Protein AF-A0A938EQW1-F1 (afdb_monomer_lite)

Secondary structure (DSSP, 8-state):
-----------EEEEEEEEEEE--HHHHHHHHHHHHHHHHHHHHHTTEEEEEEEEEEE-TTS-EEEEEEEEEEEE--HHHHHHHHHHHHHHHHHHSPSPEEEEEEEEEEEEE-----PPPPPP-

Foldseek 3Di:
DDDPPPDDFDKQKDKDFDPDFAQDLVVVLVVLLVRLQVSLVVCVVVQKFFFKKKKWFAAPVRDIFMFMDGDPDTDSDSVVSSVRSNVRSVVRCVVPHDRTRMIMMMTGPMDRHPPPPDDPDDDD

Structure (mmCIF, N/CA/C/O backbone):
data_AF-A0A938EQW1-F1
#
_entry.id   AF-A0A938EQW1-F1
#
loop_
_atom_sit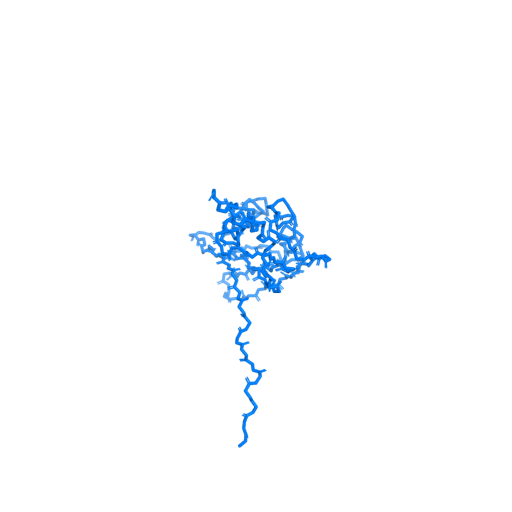e.group_PDB
_atom_site.id
_atom_site.type_symbol
_atom_site.label_atom_id
_atom_site.label_alt_id
_atom_site.label_comp_id
_atom_site.label_asym_id
_atom_site.label_entity_id
_atom_site.label_seq_id
_atom_site.pdbx_PDB_ins_code
_atom_site.Cartn_x
_atom_site.Cartn_y
_atom_site.Cartn_z
_atom_site.occupancy
_atom_site.B_iso_or_equiv
_atom_site.auth_seq_id
_atom_site.auth_comp_id
_atom_site.auth_asym_id
_atom_site.auth_atom_id
_atom_site.pdbx_PDB_model_num
ATOM 1 N N . GLU A 1 1 ? 4.195 -23.570 32.955 1.00 44.78 1 GLU A N 1
ATOM 2 C CA . GLU A 1 1 ? 3.990 -22.113 32.984 1.00 44.78 1 GLU A CA 1
ATOM 3 C C . GLU A 1 1 ? 4.443 -21.571 31.638 1.00 44.78 1 GLU A C 1
ATOM 5 O O . GLU A 1 1 ? 5.610 -21.709 31.304 1.00 44.78 1 GLU A O 1
ATOM 10 N N . VAL A 1 2 ? 3.491 -21.152 30.805 1.00 54.62 2 VAL A N 1
ATOM 11 C CA . VAL A 1 2 ? 3.720 -20.466 29.525 1.00 54.62 2 VAL A CA 1
ATOM 12 C C . VAL A 1 2 ? 2.695 -19.335 29.470 1.00 54.62 2 VAL A C 1
ATOM 14 O O . VAL A 1 2 ? 1.500 -19.580 29.631 1.00 54.62 2 VAL A O 1
ATOM 17 N N . ASP A 1 3 ? 3.167 -18.100 29.350 1.00 42.81 3 ASP A N 1
ATOM 18 C CA . ASP A 1 3 ? 2.356 -16.882 29.357 1.00 42.81 3 ASP A CA 1
ATOM 19 C C . ASP A 1 3 ? 1.332 -16.845 28.200 1.00 42.81 3 ASP A C 1
ATOM 21 O O . ASP A 1 3 ? 1.718 -17.022 27.043 1.00 42.81 3 ASP A O 1
ATOM 25 N N . PRO A 1 4 ? 0.037 -16.552 28.441 1.00 55.62 4 PRO A N 1
ATOM 26 C CA . PRO A 1 4 ? -0.978 -16.513 27.383 1.00 55.62 4 PRO A CA 1
ATOM 27 C C . PRO A 1 4 ? -1.091 -15.164 26.635 1.00 55.62 4 PRO A C 1
ATOM 29 O O . PRO A 1 4 ? -2.091 -14.927 25.961 1.00 55.62 4 PRO A O 1
ATOM 32 N N . SER A 1 5 ? -0.101 -14.267 26.699 1.00 46.25 5 SER A N 1
ATOM 33 C CA . SER A 1 5 ? -0.217 -12.902 26.139 1.00 46.25 5 SER A CA 1
ATOM 34 C C . SER A 1 5 ? 0.477 -12.702 24.788 1.00 46.25 5 SER A C 1
ATOM 36 O O . SER A 1 5 ? 1.255 -11.768 24.605 1.00 46.25 5 SER A O 1
ATOM 38 N N . SER A 1 6 ? 0.165 -13.532 23.795 1.00 44.34 6 SER A N 1
ATOM 39 C CA . SER A 1 6 ? 0.413 -13.153 22.399 1.00 44.34 6 SER A CA 1
ATOM 40 C C . SER A 1 6 ? -0.747 -13.598 21.521 1.00 44.34 6 SER A C 1
ATOM 42 O O . SER A 1 6 ? -0.681 -14.583 20.790 1.00 44.34 6 SER A O 1
ATOM 44 N N . SER A 1 7 ? -1.865 -12.877 21.613 1.00 50.06 7 SER A N 1
ATOM 45 C CA . SER A 1 7 ? -2.858 -12.925 20.543 1.00 50.06 7 SER A CA 1
ATOM 46 C C . SER A 1 7 ? -2.168 -12.465 19.251 1.00 50.06 7 SER A C 1
ATOM 48 O O . SER A 1 7 ? -1.585 -11.374 19.260 1.00 50.06 7 SER A O 1
ATOM 50 N N . PRO A 1 8 ? -2.198 -13.250 18.158 1.00 56.94 8 PRO A N 1
ATOM 51 C CA . PRO A 1 8 ? -1.525 -12.879 16.920 1.00 56.94 8 PRO A CA 1
ATOM 52 C C . PRO A 1 8 ? -2.013 -11.506 16.455 1.00 56.94 8 PRO A C 1
ATOM 54 O O . PRO A 1 8 ? -3.215 -11.225 16.465 1.00 56.94 8 PRO A O 1
ATOM 57 N N . ALA A 1 9 ? -1.076 -10.638 16.070 1.00 70.12 9 ALA A N 1
ATOM 58 C CA . ALA A 1 9 ? -1.397 -9.301 15.592 1.00 70.12 9 ALA A CA 1
ATOM 59 C C . ALA A 1 9 ? -2.316 -9.399 14.364 1.00 70.12 9 ALA A C 1
ATOM 61 O O . ALA A 1 9 ? -1.913 -9.868 13.297 1.00 70.12 9 ALA A O 1
ATOM 62 N N . VAL A 1 10 ? -3.568 -8.966 14.520 1.00 81.88 10 VAL A N 1
ATOM 63 C CA . VAL A 1 10 ? -4.546 -8.994 13.431 1.00 81.88 10 VAL A CA 1
ATOM 64 C C . VAL A 1 10 ? -4.124 -7.976 12.375 1.00 81.88 10 VAL A C 1
ATOM 66 O O . VAL A 1 10 ? -4.004 -6.784 12.658 1.00 81.88 10 VAL A O 1
ATOM 69 N N . THR A 1 11 ? -3.904 -8.465 11.159 1.00 91.56 11 THR A N 1
ATOM 70 C CA . THR A 1 11 ? -3.508 -7.669 9.995 1.00 91.56 11 THR A CA 1
ATOM 71 C C . THR A 1 11 ? -4.569 -7.824 8.914 1.00 91.56 11 THR A C 1
ATOM 73 O O . THR A 1 11 ? -5.024 -8.936 8.652 1.00 91.56 11 THR A O 1
ATOM 76 N N . ILE A 1 12 ? -4.960 -6.721 8.277 1.00 92.88 12 ILE A N 1
ATOM 77 C CA . ILE A 1 12 ? -5.868 -6.724 7.120 1.00 92.88 12 ILE A CA 1
ATOM 78 C C . ILE A 1 12 ? -5.060 -6.251 5.917 1.00 92.88 12 ILE A C 1
ATOM 80 O O . ILE A 1 12 ? -4.373 -5.243 6.007 1.00 92.88 12 ILE A O 1
ATOM 84 N N . GLY A 1 13 ? -5.091 -6.956 4.790 1.00 94.69 13 GLY A N 1
ATOM 85 C CA . GLY A 1 13 ? -4.270 -6.578 3.643 1.00 94.69 13 GLY A CA 1
ATOM 86 C C . GLY A 1 13 ? -4.691 -7.245 2.349 1.00 94.69 13 GLY A C 1
ATOM 87 O O . GLY A 1 13 ? -5.386 -8.258 2.359 1.00 94.69 13 GLY A O 1
ATOM 88 N N . HIS A 1 14 ? -4.243 -6.666 1.241 1.00 96.62 14 HIS A N 1
ATOM 89 C CA . HIS A 1 14 ? -4.359 -7.241 -0.090 1.00 96.62 14 HIS A CA 1
ATOM 90 C C . HIS A 1 14 ? -3.004 -7.190 -0.785 1.00 96.62 14 HIS A C 1
ATOM 92 O O . HIS A 1 14 ? -2.237 -6.242 -0.619 1.00 96.62 14 HIS A O 1
ATOM 98 N N . GLU A 1 15 ? -2.729 -8.191 -1.610 1.00 97.25 15 GLU A N 1
ATOM 99 C CA . GLU A 1 15 ? -1.526 -8.240 -2.428 1.00 97.25 15 GLU A CA 1
ATOM 100 C C . GLU A 1 15 ? -1.832 -8.678 -3.850 1.00 97.25 15 GLU A C 1
ATOM 102 O O . GLU A 1 15 ? -2.840 -9.332 -4.126 1.00 97.25 15 GLU A O 1
ATOM 107 N N . ARG A 1 16 ? -0.954 -8.276 -4.764 1.00 97.19 16 ARG A N 1
ATOM 108 C CA . ARG A 1 16 ? -1.020 -8.638 -6.169 1.00 97.19 16 ARG A CA 1
ATOM 109 C C . ARG A 1 16 ? 0.352 -9.084 -6.639 1.00 97.19 16 ARG A C 1
ATOM 111 O O . ARG A 1 16 ? 1.305 -8.312 -6.597 1.00 97.19 16 ARG A O 1
ATOM 118 N N . THR A 1 17 ? 0.422 -10.321 -7.117 1.00 97.38 17 THR A N 1
ATOM 119 C CA . THR A 1 17 ? 1.525 -10.803 -7.951 1.00 97.38 17 THR A CA 1
ATOM 120 C C . THR A 1 17 ? 1.273 -10.370 -9.391 1.00 97.38 17 THR A C 1
ATOM 122 O O . THR A 1 17 ? 0.148 -10.489 -9.885 1.00 97.38 17 THR A O 1
ATOM 125 N N . PHE A 1 18 ? 2.291 -9.827 -10.045 1.00 96.19 18 PHE A N 1
ATOM 126 C CA . PHE A 1 18 ? 2.217 -9.394 -11.434 1.00 96.19 18 PHE A CA 1
ATOM 127 C C . PHE A 1 18 ? 2.635 -10.529 -12.376 1.00 96.19 18 PHE A C 1
ATOM 129 O O . PHE A 1 18 ? 3.403 -11.413 -11.990 1.00 96.19 18 PHE A O 1
ATOM 136 N N . THR A 1 19 ? 2.082 -10.525 -13.592 1.00 94.25 19 THR A N 1
ATOM 137 C CA . THR A 1 19 ? 2.459 -11.481 -14.646 1.00 94.25 19 THR A CA 1
ATOM 138 C C . THR A 1 19 ? 3.886 -11.212 -15.115 1.00 94.25 19 THR A C 1
ATOM 140 O O . THR A 1 19 ? 4.692 -12.138 -15.169 1.00 94.25 19 THR A O 1
ATOM 143 N N . ASP A 1 20 ? 4.186 -9.936 -15.351 1.00 95.75 20 ASP A N 1
ATOM 144 C CA . ASP A 1 20 ? 5.498 -9.404 -15.702 1.00 95.75 20 ASP A CA 1
ATOM 145 C C . ASP A 1 20 ? 5.983 -8.477 -14.583 1.00 95.75 20 ASP A C 1
ATOM 147 O O . ASP A 1 20 ? 5.172 -7.839 -13.901 1.00 95.75 20 ASP A O 1
ATOM 151 N N . ASP A 1 21 ? 7.297 -8.420 -14.373 1.00 97.62 21 ASP A N 1
ATOM 152 C CA . ASP A 1 21 ? 7.873 -7.546 -13.356 1.00 97.62 21 ASP A CA 1
ATOM 153 C C . ASP A 1 21 ? 7.695 -6.075 -13.774 1.00 97.62 21 ASP A C 1
ATOM 155 O O . ASP A 1 21 ? 7.978 -5.707 -14.911 1.00 97.62 21 ASP A O 1
ATOM 159 N N . ILE A 1 22 ? 7.212 -5.228 -12.861 1.00 98.00 22 ILE A N 1
ATOM 160 C CA . ILE A 1 22 ? 6.897 -3.823 -13.149 1.00 98.00 22 ILE A CA 1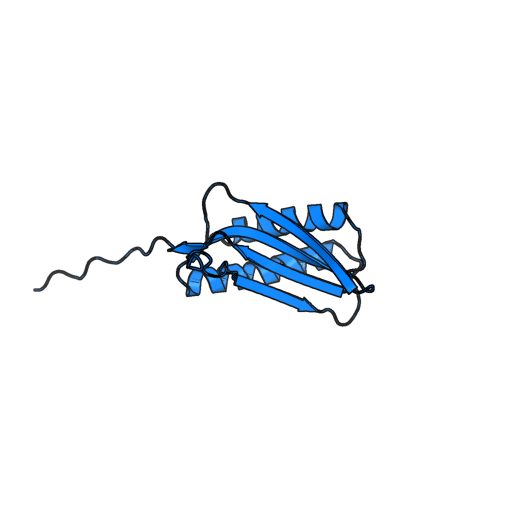
ATOM 161 C C . ILE A 1 22 ? 8.088 -2.948 -12.777 1.00 98.00 22 ILE A C 1
ATOM 163 O O . ILE A 1 22 ? 8.494 -2.927 -11.613 1.00 98.00 22 ILE A O 1
ATOM 167 N N . ASP A 1 23 ? 8.620 -2.209 -13.745 1.00 97.81 23 ASP A N 1
ATOM 168 C CA . ASP A 1 23 ? 9.708 -1.244 -13.568 1.00 97.81 23 ASP A CA 1
ATOM 169 C C . ASP A 1 23 ? 9.231 0.212 -13.410 1.00 97.81 23 ASP A C 1
ATOM 171 O O . ASP A 1 23 ? 9.950 1.020 -12.826 1.00 97.81 23 ASP A O 1
ATOM 175 N N . ASP A 1 24 ? 8.012 0.526 -13.854 1.00 98.00 24 ASP A N 1
ATOM 176 C CA . ASP A 1 24 ? 7.411 1.860 -13.786 1.00 98.00 24 ASP A CA 1
ATOM 177 C C . ASP A 1 24 ? 6.857 2.199 -12.376 1.00 98.00 24 ASP A C 1
ATOM 179 O O . ASP A 1 24 ? 5.875 1.591 -11.916 1.00 98.00 24 ASP A O 1
ATOM 183 N N . PRO A 1 25 ? 7.432 3.200 -11.675 1.00 96.94 25 PRO A N 1
ATOM 184 C CA . PRO A 1 25 ? 6.955 3.643 -10.367 1.00 96.94 25 PRO A CA 1
ATOM 185 C C . PRO A 1 25 ? 5.522 4.193 -10.368 1.00 96.94 25 PRO A C 1
ATOM 187 O O . PRO A 1 25 ? 4.825 4.035 -9.364 1.00 96.94 25 PRO A O 1
ATOM 190 N N . GLU A 1 26 ? 5.058 4.816 -11.454 1.00 97.88 26 GLU A N 1
ATOM 191 C CA . GLU A 1 26 ? 3.698 5.365 -11.548 1.00 97.88 26 GLU A CA 1
ATOM 192 C C . GLU A 1 26 ? 2.663 4.239 -11.625 1.00 97.88 26 GLU A C 1
ATOM 194 O O . GLU A 1 26 ? 1.618 4.274 -10.963 1.00 97.88 26 GLU A O 1
ATOM 199 N N . VAL A 1 27 ? 2.988 3.168 -12.353 1.00 98.06 27 VAL A N 1
ATOM 200 C CA . VAL A 1 27 ? 2.163 1.956 -12.400 1.00 98.06 27 VAL A CA 1
ATOM 201 C C . VAL A 1 27 ? 2.102 1.301 -11.017 1.00 98.06 27 VAL A C 1
ATOM 203 O O . VAL A 1 27 ? 1.013 0.934 -10.554 1.00 98.06 27 VAL A O 1
ATOM 206 N N . LEU A 1 28 ? 3.235 1.202 -10.310 1.00 98.44 28 LEU A N 1
ATOM 207 C CA . LEU A 1 28 ? 3.282 0.697 -8.931 1.00 98.44 28 LEU A CA 1
ATOM 208 C C . LEU A 1 28 ? 2.457 1.564 -7.970 1.00 98.44 28 LEU A C 1
ATOM 210 O O . LEU A 1 28 ? 1.702 1.013 -7.164 1.00 98.44 28 LEU A O 1
ATOM 214 N N . ALA A 1 29 ? 2.531 2.891 -8.089 1.00 98.50 29 ALA A N 1
ATOM 215 C CA . ALA A 1 29 ? 1.733 3.828 -7.299 1.00 98.50 29 ALA A CA 1
ATOM 216 C C . ALA A 1 29 ? 0.230 3.622 -7.528 1.00 98.50 29 ALA A C 1
ATOM 218 O O . ALA A 1 29 ? -0.533 3.500 -6.567 1.00 98.50 29 ALA A O 1
ATOM 219 N N . SER A 1 30 ? -0.190 3.467 -8.785 1.00 98.44 30 SER A N 1
ATOM 220 C CA . SER A 1 30 ? -1.581 3.172 -9.141 1.00 98.44 30 SER A CA 1
ATOM 221 C C . SER A 1 30 ? -2.046 1.809 -8.599 1.00 98.44 30 SER A C 1
ATOM 223 O O . SER A 1 30 ? -3.200 1.630 -8.197 1.00 98.44 30 SER A O 1
ATOM 225 N N . HIS A 1 31 ? -1.160 0.808 -8.544 1.00 98.38 31 HIS A N 1
ATOM 226 C CA . HIS A 1 31 ? -1.470 -0.470 -7.897 1.00 98.38 31 HIS A CA 1
ATOM 227 C C . HIS A 1 31 ? -1.599 -0.346 -6.380 1.00 98.38 31 HIS A C 1
ATOM 229 O O . HIS A 1 31 ? -2.545 -0.912 -5.828 1.00 98.38 31 HIS A O 1
ATOM 235 N N . ALA A 1 32 ? -0.694 0.378 -5.722 1.00 98.44 32 ALA A N 1
ATOM 236 C CA . ALA A 1 32 ? -0.751 0.605 -4.283 1.00 98.44 32 ALA A CA 1
ATOM 237 C C . ALA A 1 32 ? -2.043 1.321 -3.878 1.00 98.44 32 ALA A C 1
ATOM 239 O O . ALA A 1 32 ? -2.703 0.877 -2.943 1.00 98.44 32 ALA A O 1
ATOM 240 N N . GLU A 1 33 ? -2.456 2.343 -4.629 1.00 98.69 33 GLU A N 1
ATOM 241 C CA . GLU A 1 33 ? -3.732 3.037 -4.433 1.00 98.69 33 GLU A CA 1
ATOM 242 C C . GLU A 1 33 ? -4.919 2.069 -4.501 1.00 98.69 33 GLU A C 1
ATOM 244 O O . GLU A 1 33 ? -5.698 1.966 -3.555 1.00 98.69 33 GLU A O 1
ATOM 249 N N . ARG A 1 34 ? -5.018 1.266 -5.569 1.00 98.56 34 ARG A N 1
ATOM 250 C CA . ARG A 1 34 ? -6.102 0.277 -5.712 1.00 98.56 34 ARG A CA 1
ATOM 251 C C . ARG A 1 34 ? -6.141 -0.740 -4.571 1.00 98.56 34 ARG A C 1
ATOM 253 O O . ARG A 1 34 ? -7.221 -1.189 -4.191 1.00 98.56 34 ARG A O 1
ATOM 260 N N . LEU A 1 35 ? -4.986 -1.164 -4.058 1.00 98.50 35 LEU A N 1
ATOM 261 C CA . LEU A 1 35 ? -4.935 -2.080 -2.916 1.00 98.50 35 LEU A CA 1
ATOM 262 C C . LEU A 1 35 ? -5.314 -1.372 -1.612 1.00 98.50 35 LEU A C 1
ATOM 264 O O . LEU A 1 35 ? -6.032 -1.963 -0.809 1.00 98.50 35 LEU A O 1
ATOM 268 N N . ALA A 1 36 ? -4.890 -0.121 -1.426 1.00 98.31 36 ALA A N 1
ATOM 269 C CA . ALA A 1 36 ? -5.266 0.709 -0.288 1.00 98.31 36 ALA A CA 1
ATOM 270 C C . ALA A 1 36 ? -6.788 0.912 -0.222 1.00 98.31 36 ALA A C 1
ATOM 272 O O . ALA A 1 36 ? -7.370 0.651 0.826 1.00 98.31 36 ALA A O 1
ATOM 273 N N . VAL A 1 37 ? -7.446 1.226 -1.345 1.00 98.44 37 VAL A N 1
ATOM 274 C CA . VAL A 1 37 ? -8.919 1.307 -1.444 1.00 98.44 37 VAL A CA 1
ATOM 275 C C . VAL A 1 37 ? -9.578 0.011 -0.960 1.00 98.44 37 VAL A C 1
ATOM 277 O O . VAL A 1 37 ? -10.417 0.030 -0.062 1.00 98.44 37 VAL A O 1
ATOM 280 N N . ARG A 1 38 ? -9.141 -1.154 -1.459 1.00 98.19 38 ARG A N 1
ATOM 281 C CA . ARG A 1 38 ? -9.699 -2.458 -1.036 1.00 98.19 38 ARG A CA 1
ATOM 282 C C . ARG A 1 38 ? -9.479 -2.751 0.446 1.00 98.19 38 ARG A C 1
ATOM 284 O O . ARG A 1 38 ? -10.314 -3.392 1.086 1.00 98.19 38 ARG A O 1
ATOM 291 N N . VAL A 1 39 ? -8.338 -2.336 0.992 1.00 97.06 39 VAL A N 1
ATOM 292 C CA . VAL A 1 39 ? -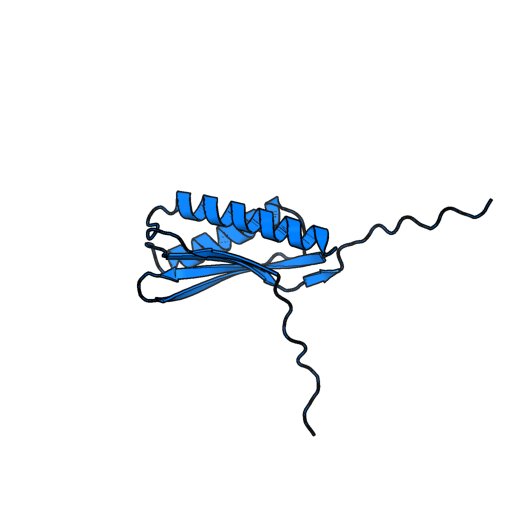8.052 -2.458 2.425 1.00 97.06 39 VAL A CA 1
ATOM 293 C C . VAL A 1 39 ? -8.984 -1.560 3.235 1.00 97.06 39 VAL A C 1
ATOM 295 O O . VAL A 1 39 ? -9.555 -2.037 4.214 1.00 97.06 39 VAL A O 1
ATOM 298 N N . THR A 1 40 ? -9.210 -0.319 2.806 1.00 96.50 40 THR A N 1
ATOM 299 C CA . THR A 1 40 ? -10.150 0.606 3.451 1.00 96.50 40 THR A CA 1
ATOM 300 C C . THR A 1 40 ? -11.586 0.093 3.397 1.00 96.50 40 THR A C 1
ATOM 302 O O . THR A 1 40 ? -12.273 0.082 4.416 1.00 96.50 40 THR A O 1
ATOM 305 N N . GLU A 1 41 ? -12.043 -0.423 2.254 1.00 96.19 41 GLU A N 1
ATOM 306 C CA . GLU A 1 41 ? -13.356 -1.068 2.158 1.00 96.19 41 GLU A CA 1
ATOM 307 C C . GLU A 1 41 ? -13.497 -2.216 3.164 1.00 96.19 41 GLU A C 1
ATOM 309 O O . GLU A 1 41 ? -14.538 -2.372 3.805 1.00 96.19 41 GLU A O 1
ATOM 314 N N . ARG A 1 42 ? -12.449 -3.036 3.315 1.00 94.75 42 ARG A N 1
ATOM 315 C CA . ARG A 1 42 ? -12.445 -4.152 4.263 1.00 94.75 42 ARG A CA 1
ATOM 316 C C . ARG A 1 42 ? -12.463 -3.664 5.712 1.00 94.75 42 ARG A C 1
ATOM 318 O O . ARG A 1 42 ? -13.230 -4.213 6.497 1.00 94.75 42 ARG A O 1
ATOM 325 N N . LEU A 1 43 ? -11.680 -2.634 6.040 1.00 93.06 43 LEU A N 1
ATOM 326 C CA . LEU A 1 43 ? -11.680 -1.974 7.349 1.00 93.06 43 LEU A CA 1
ATOM 327 C C . LEU A 1 43 ? -13.077 -1.469 7.724 1.00 93.06 43 LEU A C 1
ATOM 329 O O . LEU A 1 43 ? -13.580 -1.801 8.796 1.00 93.06 43 LEU A O 1
ATOM 333 N N . ARG A 1 44 ? -13.736 -0.751 6.807 1.00 93.81 44 ARG A N 1
ATOM 334 C CA . ARG A 1 44 ? -15.092 -0.221 7.008 1.00 93.81 44 ARG A CA 1
ATOM 335 C C . ARG A 1 44 ? -16.129 -1.327 7.173 1.00 93.81 44 ARG A C 1
ATOM 337 O O . ARG A 1 44 ? -16.957 -1.247 8.074 1.00 93.81 44 ARG A O 1
ATOM 344 N N . ARG A 1 45 ? -16.064 -2.390 6.359 1.00 92.44 45 ARG A N 1
ATOM 345 C CA . ARG A 1 45 ? -16.947 -3.567 6.509 1.00 92.44 45 ARG A CA 1
ATOM 346 C C . ARG A 1 45 ? -16.773 -4.259 7.862 1.00 92.44 45 ARG A C 1
ATOM 348 O O . ARG A 1 45 ? -17.747 -4.775 8.395 1.00 92.44 45 ARG A O 1
ATOM 355 N N . ASP A 1 46 ? -15.558 -4.261 8.404 1.00 91.06 46 ASP A N 1
ATOM 356 C CA . ASP A 1 46 ? -15.261 -4.825 9.723 1.00 91.06 46 ASP A CA 1
ATOM 357 C C . ASP A 1 46 ? -15.539 -3.848 10.878 1.00 91.06 46 ASP A C 1
ATOM 359 O O . ASP A 1 46 ? -15.339 -4.218 12.036 1.00 91.06 46 ASP A O 1
ATOM 363 N N . GLY A 1 47 ? -15.981 -2.618 10.585 1.00 90.69 47 GLY A N 1
ATOM 364 C CA . GLY A 1 47 ? -16.194 -1.569 11.579 1.00 90.69 47 GLY A CA 1
ATOM 365 C C . GLY A 1 47 ? -14.912 -1.242 12.340 1.00 90.69 47 GLY A C 1
ATOM 366 O O . GLY A 1 47 ? -14.926 -1.201 13.569 1.00 90.69 47 GLY A O 1
ATOM 367 N N . ARG A 1 48 ? -13.780 -1.093 11.638 1.00 93.69 48 ARG A N 1
ATOM 368 C CA . ARG A 1 48 ? -12.449 -0.869 12.227 1.00 93.69 48 ARG A CA 1
ATOM 369 C C . ARG A 1 48 ? -11.721 0.306 11.587 1.00 93.69 48 ARG A C 1
ATOM 371 O O . ARG A 1 48 ? -11.787 0.487 10.379 1.00 93.69 48 ARG A O 1
ATOM 378 N N . GLY A 1 49 ? -10.940 1.019 12.394 1.00 94.00 49 GLY A N 1
ATOM 379 C CA . GLY A 1 49 ? -9.892 1.932 11.929 1.00 94.00 49 GLY A CA 1
ATOM 380 C C . GLY A 1 49 ? -8.506 1.288 12.020 1.00 94.00 49 GLY A C 1
ATOM 381 O O . GLY A 1 49 ? -8.311 0.328 12.769 1.00 94.00 49 GLY A O 1
ATOM 382 N N . ALA A 1 50 ? -7.531 1.827 11.288 1.00 95.50 50 ALA A N 1
ATOM 383 C CA . ALA A 1 50 ? -6.139 1.382 11.313 1.00 95.50 50 ALA A CA 1
ATOM 384 C C . ALA A 1 50 ? -5.161 2.532 11.562 1.00 95.50 50 ALA A C 1
ATOM 386 O O . ALA A 1 50 ? -5.328 3.631 11.042 1.00 95.50 50 ALA A O 1
ATOM 387 N N . GLY A 1 51 ? -4.110 2.271 12.340 1.00 95.38 51 GLY A N 1
ATOM 388 C CA . GLY A 1 51 ? -3.092 3.276 12.659 1.00 95.38 51 GLY A CA 1
ATOM 389 C C . GLY A 1 51 ? -1.820 3.205 11.813 1.00 95.38 51 GLY A C 1
ATOM 390 O O . GLY A 1 51 ? -1.048 4.166 11.792 1.00 95.38 51 GLY A O 1
ATOM 391 N N . THR A 1 52 ? -1.561 2.079 11.149 1.00 97.56 52 THR A N 1
ATOM 392 C CA . THR A 1 52 ? -0.328 1.863 10.382 1.00 97.56 52 THR A CA 1
ATOM 393 C C . THR A 1 52 ? -0.637 1.177 9.064 1.00 97.56 52 THR A C 1
ATOM 395 O O . THR A 1 52 ? -1.288 0.137 9.057 1.00 97.56 52 THR A O 1
ATOM 398 N N . VAL A 1 53 ? -0.116 1.728 7.968 1.00 98.44 53 VAL A N 1
ATOM 399 C CA . VAL A 1 53 ? -0.127 1.143 6.624 1.00 98.44 53 VAL A CA 1
ATOM 400 C C . VAL A 1 53 ? 1.276 0.635 6.307 1.00 98.44 53 VAL A C 1
ATOM 402 O O . VAL A 1 53 ? 2.264 1.328 6.534 1.00 98.44 53 VAL A O 1
ATOM 405 N N . THR A 1 54 ? 1.378 -0.580 5.783 1.00 98.62 54 THR A N 1
ATOM 406 C CA . THR A 1 54 ? 2.627 -1.223 5.368 1.00 98.62 54 THR A CA 1
ATOM 407 C C . THR A 1 54 ? 2.537 -1.598 3.898 1.00 98.62 54 THR A C 1
ATOM 409 O O . THR A 1 54 ? 1.574 -2.237 3.480 1.00 98.62 54 THR A O 1
ATOM 412 N N . VAL A 1 55 ? 3.559 -1.229 3.129 1.00 98.69 55 VAL A N 1
ATOM 413 C CA . VAL A 1 55 ? 3.764 -1.685 1.755 1.00 98.69 55 VAL A CA 1
ATOM 414 C C . VAL A 1 55 ? 4.815 -2.783 1.758 1.00 98.69 55 VAL A C 1
ATOM 416 O O . VAL A 1 55 ? 5.887 -2.622 2.344 1.00 98.69 55 VAL A O 1
ATOM 419 N N . LYS A 1 56 ? 4.501 -3.894 1.094 1.00 98.50 56 LYS A N 1
ATOM 420 C CA . LYS A 1 56 ? 5.389 -5.034 0.865 1.00 98.50 56 LYS A CA 1
ATOM 421 C C . LYS A 1 56 ? 5.688 -5.137 -0.624 1.00 98.50 56 LYS A C 1
ATOM 423 O O . LYS A 1 56 ? 4.765 -5.269 -1.421 1.00 98.50 56 LYS A O 1
ATOM 428 N N . LEU A 1 57 ? 6.963 -5.140 -0.981 1.00 98.62 57 LEU A N 1
ATOM 429 C CA . LEU A 1 57 ? 7.450 -5.384 -2.332 1.00 98.62 57 LEU A CA 1
ATOM 430 C C . LEU A 1 57 ? 8.202 -6.711 -2.350 1.00 98.62 57 LEU A C 1
ATOM 432 O O . LEU A 1 57 ? 9.025 -6.961 -1.470 1.00 98.62 57 LEU A O 1
ATOM 436 N N . ARG A 1 58 ? 7.939 -7.553 -3.348 1.00 98.44 58 ARG A N 1
ATOM 437 C CA . ARG A 1 58 ? 8.794 -8.702 -3.665 1.00 98.44 58 ARG A CA 1
ATOM 438 C C . ARG A 1 58 ? 9.405 -8.513 -5.038 1.00 98.44 58 ARG A C 1
ATOM 440 O O . ARG A 1 58 ? 8.708 -8.140 -5.979 1.00 98.44 58 ARG A O 1
ATOM 447 N N . TYR A 1 59 ? 10.682 -8.828 -5.134 1.00 98.31 59 TYR A N 1
ATOM 448 C CA . TYR A 1 59 ? 11.487 -8.662 -6.334 1.00 98.31 59 TYR A CA 1
ATOM 449 C C . TYR A 1 59 ? 11.612 -9.986 -7.113 1.00 98.31 59 TYR A C 1
ATOM 451 O O . TYR A 1 59 ? 11.227 -11.045 -6.595 1.00 98.31 59 TYR A O 1
ATOM 459 N N . PRO A 1 60 ? 12.127 -9.960 -8.357 1.00 97.31 60 PRO A N 1
ATOM 460 C CA . PRO A 1 60 ? 12.272 -11.159 -9.190 1.00 97.31 60 PRO A CA 1
ATOM 461 C C . PRO A 1 60 ? 13.184 -12.225 -8.568 1.00 97.31 60 PRO A C 1
ATOM 463 O O . PRO A 1 60 ? 12.971 -13.419 -8.765 1.00 97.31 60 PRO A O 1
ATOM 466 N N . ASP A 1 61 ? 14.142 -11.792 -7.745 1.00 97.06 61 ASP A N 1
ATOM 467 C CA . ASP A 1 61 ? 15.048 -12.619 -6.936 1.00 97.06 61 ASP A CA 1
ATOM 468 C C . ASP A 1 61 ? 14.405 -13.162 -5.641 1.00 97.06 61 ASP A C 1
ATOM 470 O O . ASP A 1 61 ? 15.098 -13.688 -4.770 1.00 97.06 61 ASP A O 1
ATOM 474 N N . PHE A 1 62 ? 13.079 -13.040 -5.503 1.00 95.94 62 PHE A N 1
ATOM 475 C CA . PHE A 1 62 ? 12.281 -13.492 -4.360 1.00 95.94 62 PHE A CA 1
ATOM 476 C C . PHE A 1 62 ? 12.555 -12.755 -3.041 1.00 95.94 62 PHE A C 1
ATOM 478 O O . PHE A 1 62 ? 11.904 -13.062 -2.038 1.00 95.94 62 PHE A O 1
ATOM 485 N N . GLN A 1 63 ? 13.439 -11.755 -3.030 1.00 97.69 63 GLN A N 1
ATOM 486 C CA . GLN A 1 63 ? 13.679 -10.930 -1.852 1.00 97.69 63 GLN A CA 1
ATOM 487 C C . GLN A 1 63 ? 12.473 -10.033 -1.573 1.00 97.69 63 GLN A C 1
ATOM 489 O O . GLN A 1 63 ? 11.780 -9.587 -2.492 1.00 97.69 63 GLN A O 1
ATOM 494 N N . ILE A 1 64 ? 12.224 -9.766 -0.291 1.00 97.69 64 ILE A N 1
ATOM 495 C CA . ILE A 1 64 ? 11.105 -8.945 0.172 1.00 97.69 64 ILE A CA 1
ATOM 496 C C . ILE A 1 64 ? 11.651 -7.686 0.840 1.00 97.69 64 ILE A C 1
ATOM 498 O O . ILE A 1 64 ? 12.524 -7.766 1.698 1.00 97.69 64 ILE A O 1
ATOM 502 N N . GLN A 1 65 ? 11.081 -6.539 0.483 1.00 96.75 65 GLN A N 1
ATOM 503 C CA . GLN A 1 65 ? 11.286 -5.261 1.154 1.00 96.75 65 GLN A CA 1
ATOM 504 C C . GLN A 1 65 ? 9.942 -4.763 1.673 1.00 96.75 65 GLN A C 1
ATOM 506 O O . GLN A 1 65 ? 8.938 -4.821 0.963 1.00 96.75 65 GLN A O 1
ATOM 511 N N . SER A 1 66 ? 9.910 -4.229 2.890 1.00 97.31 66 SER A N 1
ATOM 512 C CA . SER A 1 66 ? 8.706 -3.588 3.415 1.00 97.31 66 SER A CA 1
ATOM 513 C C . SER A 1 66 ? 9.004 -2.279 4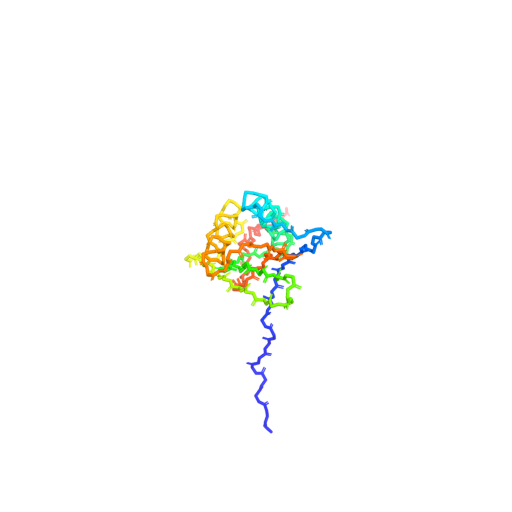.121 1.00 97.31 66 SER A C 1
ATOM 515 O O . SER A 1 66 ? 10.011 -2.140 4.825 1.00 97.31 66 SER A O 1
ATOM 517 N N . ARG A 1 67 ? 8.083 -1.330 3.975 1.00 98.56 67 ARG A N 1
ATOM 518 C CA . ARG A 1 67 ? 8.091 -0.060 4.699 1.00 98.56 67 ARG A CA 1
ATOM 519 C C . ARG A 1 67 ? 6.706 0.259 5.215 1.00 98.56 67 ARG A C 1
ATOM 521 O O . ARG A 1 67 ? 5.707 -0.099 4.600 1.00 98.56 67 ARG A O 1
ATOM 528 N N . ALA A 1 68 ? 6.676 0.937 6.354 1.00 98.06 68 ALA A N 1
ATOM 529 C CA . ALA A 1 68 ? 5.453 1.351 7.010 1.00 98.06 68 ALA A CA 1
ATOM 530 C C . ALA A 1 68 ? 5.377 2.875 7.134 1.00 98.06 68 ALA A C 1
ATOM 532 O O . ALA A 1 68 ? 6.393 3.573 7.247 1.00 98.06 68 ALA A O 1
ATOM 533 N N . ALA A 1 69 ? 4.150 3.374 7.135 1.00 98.19 69 ALA A N 1
ATOM 534 C CA . ALA A 1 69 ? 3.787 4.738 7.469 1.00 98.19 69 ALA A CA 1
ATOM 535 C C . ALA A 1 69 ? 2.619 4.692 8.462 1.00 98.19 69 ALA A C 1
ATOM 537 O O . ALA A 1 69 ? 1.715 3.865 8.335 1.00 98.19 69 ALA A O 1
ATOM 538 N N . SER A 1 70 ? 2.653 5.558 9.470 1.00 97.00 70 SER A N 1
ATOM 539 C CA . SER A 1 70 ? 1.672 5.568 10.554 1.00 97.00 70 SER A CA 1
ATOM 540 C C . SER A 1 70 ? 0.950 6.904 10.602 1.00 97.00 70 SER A C 1
ATOM 542 O O . SER A 1 70 ? 1.591 7.945 10.467 1.00 97.00 70 SER A O 1
ATOM 544 N N . ALA A 1 71 ? -0.357 6.855 10.844 1.00 93.81 71 ALA A N 1
ATOM 545 C CA . ALA A 1 71 ? -1.141 8.010 11.260 1.00 93.81 71 ALA A CA 1
ATOM 546 C C . ALA A 1 71 ? -0.972 8.254 12.766 1.00 93.81 71 ALA A C 1
ATOM 548 O O . ALA A 1 71 ? -0.656 7.324 13.523 1.00 93.81 71 ALA A O 1
ATOM 549 N N . GLU A 1 72 ? -1.229 9.487 13.202 1.00 92.19 72 GLU A N 1
ATOM 550 C CA . GLU A 1 72 ? -1.275 9.854 14.624 1.00 92.19 72 GLU A CA 1
ATOM 551 C C . GLU A 1 72 ? -2.435 9.142 15.333 1.00 92.19 72 GLU A C 1
ATOM 553 O O . GLU A 1 72 ? -2.244 8.502 16.367 1.00 92.19 72 GLU A O 1
ATOM 558 N N . MET A 1 73 ? -3.619 9.157 14.717 1.00 90.75 73 MET A N 1
ATOM 559 C CA . MET A 1 73 ? -4.808 8.436 15.173 1.00 90.75 73 MET A CA 1
ATOM 560 C C . MET A 1 73 ? -5.206 7.364 14.160 1.00 90.75 73 MET A C 1
ATOM 562 O O . MET A 1 73 ? -4.987 7.520 12.961 1.00 90.75 73 MET A O 1
ATOM 566 N N . ALA A 1 74 ? -5.780 6.260 14.641 1.00 93.81 74 ALA A N 1
ATOM 567 C CA . ALA A 1 74 ? -6.295 5.233 13.746 1.00 93.81 74 ALA A CA 1
ATOM 568 C C . ALA A 1 74 ? -7.464 5.780 12.916 1.00 93.81 74 ALA A C 1
ATOM 570 O O . ALA A 1 74 ? -8.326 6.478 13.445 1.00 93.81 74 ALA A O 1
ATOM 571 N N . THR A 1 75 ? -7.479 5.452 11.628 1.00 94.56 75 THR A N 1
ATOM 572 C CA . THR A 1 75 ? -8.407 6.015 10.646 1.00 94.56 75 THR A CA 1
ATOM 573 C C . THR A 1 75 ? -8.940 4.934 9.708 1.00 94.56 75 THR A C 1
ATOM 575 O O . THR A 1 75 ? -8.273 3.929 9.453 1.00 94.56 75 THR A O 1
ATOM 578 N N . ASP A 1 76 ? -10.156 5.131 9.217 1.00 94.31 76 ASP A N 1
ATOM 579 C CA . ASP A 1 76 ? -10.764 4.421 8.090 1.00 94.31 76 ASP A CA 1
ATOM 580 C C . ASP A 1 76 ? -11.043 5.379 6.911 1.00 94.31 76 ASP A C 1
ATOM 582 O O . ASP A 1 76 ? -11.800 5.055 5.986 1.00 94.31 76 ASP A O 1
ATOM 586 N N . ASP A 1 77 ? -10.434 6.570 6.940 1.00 96.06 77 ASP A N 1
ATOM 587 C CA . ASP A 1 77 ? -10.455 7.519 5.838 1.00 96.06 77 ASP A CA 1
ATOM 588 C C . ASP A 1 77 ? -9.617 6.996 4.669 1.00 96.06 77 ASP A C 1
ATOM 590 O O . ASP A 1 77 ? -8.434 6.680 4.799 1.00 96.06 77 ASP A O 1
ATOM 594 N N . GLU A 1 78 ? -10.252 6.891 3.506 1.00 97.50 78 GLU A N 1
ATOM 595 C CA . GLU A 1 78 ? -9.635 6.293 2.328 1.00 97.50 78 GLU A CA 1
ATOM 596 C C . GLU A 1 78 ? -8.467 7.126 1.808 1.00 97.50 78 GLU A C 1
ATOM 598 O O . GLU A 1 78 ? -7.415 6.565 1.495 1.00 97.50 78 GLU A O 1
ATOM 603 N N . ALA A 1 79 ? -8.625 8.451 1.765 1.00 97.88 79 ALA A N 1
ATOM 604 C CA . ALA A 1 79 ? -7.599 9.351 1.259 1.00 97.88 79 ALA A CA 1
ATOM 605 C C . ALA A 1 79 ? -6.343 9.303 2.139 1.00 97.88 79 ALA A C 1
ATOM 607 O O . ALA A 1 79 ? -5.227 9.236 1.619 1.00 97.88 79 ALA A O 1
ATOM 608 N N . GLU A 1 80 ? -6.508 9.253 3.461 1.00 97.75 80 GLU A N 1
ATOM 609 C CA . GLU A 1 80 ? -5.392 9.125 4.394 1.00 97.75 80 GLU A CA 1
ATOM 610 C C . GLU A 1 80 ? -4.691 7.762 4.283 1.00 97.75 80 GLU A C 1
ATOM 612 O O . GLU A 1 80 ? -3.459 7.701 4.244 1.00 97.75 80 GLU A O 1
ATOM 617 N N . ILE A 1 81 ? -5.440 6.661 4.153 1.00 97.94 81 ILE A N 1
ATOM 618 C CA . ILE A 1 81 ? -4.848 5.326 3.961 1.00 97.94 81 ILE A CA 1
ATOM 619 C C . ILE A 1 81 ? -4.088 5.242 2.627 1.00 97.94 81 ILE A C 1
ATOM 621 O O . ILE A 1 81 ? -2.976 4.705 2.595 1.00 97.94 81 ILE A O 1
ATOM 625 N N . ILE A 1 82 ? -4.627 5.816 1.544 1.00 98.56 82 ILE A N 1
ATOM 626 C CA . ILE A 1 82 ? -3.930 5.930 0.253 1.00 98.56 82 ILE A CA 1
ATOM 627 C C . ILE A 1 82 ? -2.652 6.754 0.418 1.00 98.56 82 ILE A C 1
ATOM 629 O O . ILE A 1 82 ? -1.582 6.303 0.007 1.00 98.56 82 ILE A O 1
ATOM 633 N N . ARG A 1 83 ? -2.722 7.928 1.055 1.00 98.56 83 ARG A N 1
ATOM 634 C CA . ARG A 1 83 ? -1.558 8.798 1.277 1.00 98.56 83 ARG A CA 1
ATOM 635 C C . ARG A 1 83 ? -0.444 8.059 2.017 1.00 98.56 83 ARG A C 1
ATOM 637 O O . ARG A 1 83 ? 0.713 8.100 1.595 1.00 98.56 83 ARG A O 1
ATOM 644 N N . LEU A 1 84 ? -0.779 7.347 3.092 1.00 98.62 84 LEU A N 1
ATOM 645 C CA . LEU A 1 84 ? 0.183 6.554 3.858 1.00 98.62 84 LEU A CA 1
ATOM 646 C C . LEU A 1 84 ? 0.761 5.393 3.036 1.00 98.62 84 LEU A C 1
ATOM 648 O O . LEU A 1 84 ? 1.963 5.134 3.127 1.00 98.62 84 LEU A O 1
ATOM 652 N N . ALA A 1 85 ? -0.048 4.732 2.201 1.00 98.62 85 ALA A N 1
ATOM 653 C CA . ALA A 1 85 ? 0.434 3.708 1.275 1.00 98.62 85 ALA A CA 1
ATOM 654 C C . ALA A 1 85 ? 1.439 4.288 0.266 1.00 98.62 85 ALA A C 1
ATOM 656 O O . ALA A 1 85 ? 2.493 3.691 0.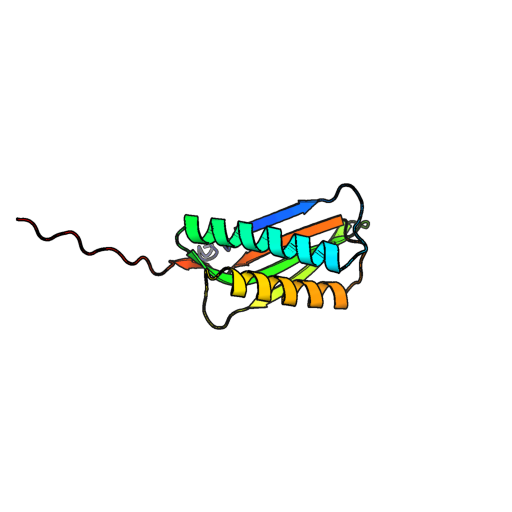063 1.00 98.62 85 ALA A O 1
ATOM 657 N N . GLN A 1 86 ? 1.173 5.469 -0.302 1.00 98.69 86 GLN A N 1
ATOM 658 C CA . GLN A 1 86 ? 2.096 6.133 -1.231 1.00 98.69 86 GLN A CA 1
ATOM 659 C C . GLN A 1 86 ? 3.409 6.540 -0.550 1.00 98.69 86 GLN A C 1
ATOM 661 O O . GLN A 1 86 ? 4.488 6.317 -1.097 1.00 98.69 86 GLN A O 1
ATOM 666 N N . VAL A 1 87 ? 3.351 7.061 0.681 1.00 98.69 87 VAL A N 1
ATOM 667 C CA . VAL A 1 87 ? 4.556 7.374 1.473 1.00 98.69 87 VAL A CA 1
ATOM 668 C C . VAL A 1 87 ? 5.379 6.113 1.745 1.00 98.69 87 VAL A C 1
ATOM 670 O O . VAL A 1 87 ? 6.602 6.119 1.593 1.00 98.69 87 VAL A O 1
ATOM 673 N N . ALA A 1 88 ? 4.726 5.022 2.149 1.00 98.69 88 ALA A N 1
ATOM 674 C CA . ALA A 1 88 ? 5.389 3.749 2.400 1.00 98.69 88 ALA A CA 1
ATOM 675 C C . ALA A 1 88 ? 5.997 3.153 1.118 1.00 98.69 88 ALA A C 1
ATOM 677 O O . ALA A 1 88 ? 7.135 2.682 1.156 1.00 98.69 88 ALA A O 1
ATOM 678 N N . LEU A 1 89 ? 5.288 3.228 -0.014 1.00 98.69 89 LEU A N 1
ATOM 679 C CA . LEU A 1 89 ? 5.787 2.801 -1.320 1.00 98.69 89 LEU A CA 1
ATOM 680 C C . LEU A 1 89 ? 7.017 3.612 -1.734 1.00 98.69 89 LEU A C 1
ATOM 682 O O . LEU A 1 89 ? 8.045 3.019 -2.045 1.00 98.69 89 LEU A O 1
ATOM 686 N N . GLY A 1 90 ? 6.945 4.945 -1.681 1.00 98.44 90 GLY A N 1
ATOM 687 C CA . GLY A 1 90 ? 8.063 5.816 -2.048 1.00 98.44 90 GLY A CA 1
ATOM 688 C C . GLY A 1 90 ? 9.321 5.526 -1.228 1.00 98.44 90 GLY A C 1
ATOM 689 O O . GLY A 1 90 ? 10.413 5.438 -1.781 1.00 98.44 90 GLY A O 1
ATOM 690 N N . ARG A 1 91 ? 9.171 5.273 0.081 1.00 98.56 91 ARG A N 1
ATOM 691 C CA . ARG A 1 91 ? 10.285 4.833 0.940 1.00 98.56 91 ARG A CA 1
ATOM 692 C C . ARG A 1 91 ? 10.844 3.478 0.506 1.00 98.56 91 ARG A C 1
ATOM 694 O O . ARG A 1 91 ? 12.056 3.338 0.417 1.00 98.56 91 ARG A O 1
ATOM 701 N N . ALA A 1 92 ? 9.980 2.502 0.219 1.00 98.25 92 ALA A N 1
ATOM 702 C CA . ALA A 1 92 ? 10.414 1.169 -0.194 1.00 98.25 92 ALA A CA 1
ATOM 703 C C . ALA A 1 92 ? 11.162 1.190 -1.538 1.00 98.25 92 ALA A C 1
ATOM 705 O O . ALA A 1 92 ? 12.159 0.485 -1.679 1.00 98.25 92 ALA A O 1
ATOM 706 N N . LEU A 1 93 ? 10.713 2.021 -2.486 1.00 97.69 93 LEU A N 1
ATOM 707 C CA . LEU A 1 93 ? 11.362 2.213 -3.787 1.00 97.69 93 LEU A CA 1
ATOM 708 C C . LEU A 1 93 ? 12.673 3.004 -3.688 1.00 97.69 93 LEU A C 1
ATOM 710 O O . LEU A 1 93 ? 13.585 2.775 -4.477 1.00 97.69 93 LEU A O 1
ATOM 714 N N . ALA A 1 94 ? 12.790 3.904 -2.708 1.00 97.88 94 ALA A N 1
ATOM 715 C CA . ALA A 1 94 ? 14.046 4.588 -2.414 1.00 97.88 94 ALA A CA 1
ATOM 716 C C . ALA A 1 94 ? 15.099 3.640 -1.812 1.00 97.88 94 ALA A C 1
ATOM 718 O O . ALA A 1 94 ? 16.281 3.784 -2.110 1.00 97.88 94 ALA A O 1
ATOM 719 N N . ASP A 1 95 ? 14.689 2.664 -0.989 1.00 97.38 95 ASP A N 1
ATOM 720 C CA . ASP A 1 95 ? 15.615 1.645 -0.471 1.00 97.38 95 ASP A CA 1
ATOM 721 C C . ASP A 1 95 ? 16.088 0.689 -1.568 1.00 97.38 95 ASP A C 1
ATOM 723 O O . ASP A 1 95 ? 17.241 0.255 -1.572 1.00 97.38 95 ASP A O 1
ATOM 727 N N . ARG A 1 96 ? 15.174 0.302 -2.463 1.00 97.56 96 ARG A N 1
ATOM 728 C CA . ARG A 1 96 ? 15.463 -0.598 -3.572 1.00 97.56 96 ARG A CA 1
ATOM 729 C C . ARG A 1 96 ? 14.575 -0.241 -4.769 1.00 97.56 96 ARG A C 1
ATOM 731 O O . ARG A 1 96 ? 13.356 -0.363 -4.662 1.00 97.56 96 ARG A O 1
ATOM 738 N N . PRO A 1 97 ? 15.163 0.168 -5.904 1.00 96.88 97 PRO A N 1
ATOM 739 C CA . PRO A 1 97 ? 14.388 0.519 -7.081 1.00 96.88 97 PRO A CA 1
ATOM 740 C C . PRO A 1 97 ? 13.756 -0.727 -7.732 1.00 96.88 97 PRO A C 1
ATOM 742 O O . PRO A 1 97 ? 14.177 -1.856 -7.449 1.00 96.88 97 PRO A O 1
ATOM 745 N N . PRO A 1 98 ? 12.765 -0.534 -8.620 1.00 95.56 98 PRO A N 1
ATOM 746 C CA . PRO A 1 98 ? 12.191 -1.594 -9.453 1.00 95.56 98 PRO A CA 1
ATOM 747 C C . PRO A 1 98 ? 13.249 -2.361 -10.285 1.00 95.56 98 PRO A C 1
ATOM 749 O O . PRO A 1 98 ? 14.384 -1.893 -10.411 1.00 95.56 98 PRO A O 1
ATOM 752 N N . PRO A 1 99 ? 12.921 -3.530 -10.874 1.00 97.69 99 PRO A N 1
ATOM 753 C CA . PRO A 1 99 ? 11.576 -4.060 -11.123 1.00 97.69 99 PRO A CA 1
ATOM 754 C C . PRO A 1 99 ? 10.964 -4.836 -9.944 1.00 97.69 99 PRO A C 1
ATOM 756 O O . PRO A 1 99 ? 11.666 -5.506 -9.189 1.00 97.69 99 PRO A O 1
ATOM 759 N N . VAL A 1 100 ? 9.637 -4.774 -9.793 1.00 97.88 100 VAL A N 1
ATOM 760 C CA . VAL A 1 100 ? 8.868 -5.408 -8.706 1.00 97.88 100 VAL A CA 1
ATOM 761 C C . VAL A 1 100 ? 7.931 -6.487 -9.254 1.00 97.88 100 VAL A C 1
ATOM 763 O O . VAL A 1 100 ? 7.154 -6.242 -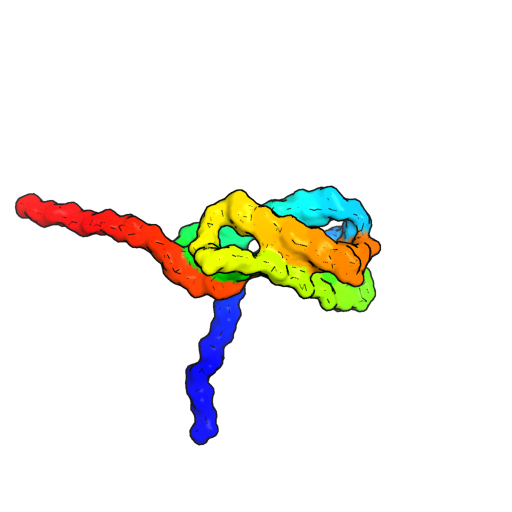10.172 1.00 97.88 100 VAL A O 1
ATOM 766 N N . ARG A 1 101 ? 7.929 -7.666 -8.622 1.00 98.31 101 ARG A N 1
ATOM 767 C CA . ARG A 1 101 ? 7.101 -8.827 -8.997 1.00 98.31 101 ARG A CA 1
ATOM 768 C C . ARG A 1 101 ? 5.796 -8.951 -8.209 1.00 98.31 101 ARG A C 1
ATOM 770 O O . ARG A 1 101 ? 4.827 -9.558 -8.668 1.00 98.31 101 ARG A O 1
ATOM 777 N N . LEU A 1 102 ? 5.761 -8.417 -6.991 1.00 98.38 102 LEU A N 1
ATOM 778 C CA . LEU A 1 102 ? 4.566 -8.400 -6.144 1.00 98.38 102 LEU A CA 1
ATOM 779 C C . LEU A 1 102 ? 4.530 -7.119 -5.328 1.00 98.38 102 LEU A C 1
ATOM 781 O O . LEU A 1 102 ? 5.537 -6.738 -4.733 1.00 98.38 102 LEU A O 1
ATOM 785 N N . LEU A 1 103 ? 3.346 -6.520 -5.245 1.00 98.69 103 LEU A N 1
ATOM 786 C CA . LEU A 1 103 ? 3.054 -5.397 -4.363 1.00 98.69 103 LEU A CA 1
ATOM 787 C C . LEU A 1 103 ? 1.895 -5.773 -3.437 1.00 98.69 103 LEU A C 1
ATOM 789 O O . LEU A 1 103 ? 0.856 -6.260 -3.886 1.00 98.69 103 LEU A O 1
ATOM 793 N N . GLY A 1 104 ? 2.078 -5.561 -2.137 1.00 98.56 104 GLY A N 1
ATOM 794 C CA . GLY A 1 104 ? 1.047 -5.726 -1.120 1.00 98.56 104 GLY A CA 1
ATOM 795 C C . GLY A 1 104 ? 0.886 -4.476 -0.271 1.00 98.56 104 GLY A C 1
ATOM 796 O O . GLY A 1 104 ? 1.868 -3.801 0.029 1.00 98.56 104 GLY A O 1
ATOM 797 N N . VAL A 1 105 ? -0.351 -4.197 0.128 1.00 98.75 105 VAL A N 1
ATOM 798 C CA . VAL A 1 105 ? -0.704 -3.161 1.102 1.00 98.75 105 VAL A CA 1
ATOM 799 C C . VAL A 1 105 ? -1.442 -3.835 2.247 1.00 98.75 105 VAL A C 1
ATOM 801 O O . VAL A 1 105 ? -2.407 -4.570 2.031 1.00 98.75 105 VAL A O 1
ATOM 804 N N . SER A 1 106 ? -0.994 -3.590 3.471 1.00 98.06 106 SER A N 1
ATOM 805 C CA . SER A 1 106 ? -1.618 -4.122 4.678 1.00 98.06 106 SER A CA 1
ATOM 806 C C . SER A 1 106 ? -1.678 -3.081 5.781 1.00 98.06 106 SER A C 1
ATOM 808 O O . SER A 1 106 ? -0.830 -2.198 5.854 1.00 98.06 106 SER A O 1
ATOM 810 N N . VAL A 1 107 ? -2.643 -3.223 6.676 1.00 97.44 107 VAL A N 1
ATOM 811 C CA . VAL A 1 107 ? -2.853 -2.352 7.824 1.00 97.44 107 VAL A CA 1
ATOM 812 C C . VAL A 1 107 ? -2.779 -3.111 9.138 1.00 97.44 107 VAL A C 1
ATOM 814 O O . VAL A 1 107 ? -3.216 -4.260 9.246 1.00 97.44 107 VAL A O 1
ATOM 817 N N . THR A 1 108 ? -2.240 -2.436 10.145 1.00 96.06 108 THR A N 1
ATOM 818 C CA . THR A 1 108 ? -2.122 -2.918 11.523 1.00 96.06 108 THR A CA 1
ATOM 819 C C . THR A 1 108 ? -2.533 -1.818 12.502 1.00 96.06 108 THR A C 1
ATOM 821 O O . THR A 1 108 ? -2.976 -0.734 12.104 1.00 96.06 108 THR A O 1
ATOM 824 N N . ARG A 1 109 ? -2.412 -2.099 13.808 1.00 93.31 109 ARG A N 1
ATOM 825 C CA . ARG A 1 109 ? -2.849 -1.196 14.886 1.00 93.31 109 ARG A CA 1
ATOM 826 C C . ARG A 1 109 ? -4.349 -0.894 14.761 1.00 93.31 109 ARG A C 1
ATOM 828 O O . ARG A 1 109 ? -4.768 0.258 14.700 1.00 93.31 109 ARG A O 1
ATOM 835 N N . LEU A 1 110 ? -5.119 -1.977 14.633 1.00 92.94 110 LEU A N 1
ATOM 836 C CA . LEU A 1 110 ? -6.556 -1.938 14.395 1.00 92.94 110 LEU A CA 1
ATOM 837 C C . LEU A 1 110 ? -7.302 -1.565 15.675 1.00 92.94 110 LEU A C 1
ATOM 839 O O . LEU A 1 110 ? -7.037 -2.140 16.730 1.00 92.94 110 LEU A O 1
ATOM 843 N N . VAL A 1 111 ? -8.266 -0.660 15.558 1.00 91.25 111 VAL A N 1
ATOM 844 C CA . VAL A 1 111 ? -9.178 -0.280 16.645 1.00 91.25 111 VAL A CA 1
ATOM 845 C C . VAL A 1 111 ? -10.625 -0.442 16.181 1.00 91.25 111 VAL A C 1
ATOM 847 O O . VAL A 1 111 ? -10.876 -0.332 14.977 1.00 91.25 111 VAL A O 1
ATOM 850 N N . PRO A 1 112 ? -11.588 -0.695 17.085 1.00 88.12 112 PRO A N 1
ATOM 851 C CA . PRO A 1 112 ? -13.000 -0.561 16.751 1.00 88.12 112 PRO A CA 1
ATOM 852 C C . PRO A 1 112 ? -13.261 0.835 16.176 1.00 88.12 112 PRO A C 1
ATOM 854 O O . PRO A 1 112 ? -12.840 1.837 16.755 1.00 88.12 112 PRO A O 1
ATOM 857 N N . GLY A 1 113 ? -13.911 0.895 15.019 1.00 72.00 113 GLY A N 1
ATOM 858 C CA . GLY A 1 113 ? -14.404 2.139 14.449 1.00 72.00 113 GLY A CA 1
ATOM 859 C C . GLY A 1 113 ? -15.451 2.737 15.380 1.00 72.00 113 GLY A C 1
ATOM 860 O O . GLY A 1 113 ? -16.116 2.013 16.126 1.00 72.00 113 GLY A O 1
ATOM 861 N N . ALA A 1 114 ? -15.589 4.062 15.360 1.00 60.81 114 ALA A N 1
ATOM 862 C CA . ALA A 1 114 ? -16.653 4.736 16.086 1.00 60.81 114 ALA A CA 1
ATOM 863 C C . ALA A 1 114 ? -18.001 4.323 15.475 1.00 60.81 114 ALA A C 1
ATOM 865 O O . ALA A 1 114 ? -18.512 4.958 14.556 1.00 60.81 114 ALA A O 1
ATOM 866 N N . GLN A 1 115 ? -18.573 3.225 15.966 1.00 49.47 115 GLN A N 1
ATOM 867 C CA . GLN A 1 115 ? -19.951 2.885 15.681 1.00 49.47 115 GLN A CA 1
ATOM 868 C C . GLN A 1 115 ? -20.800 3.980 16.325 1.00 49.47 115 GLN A C 1
ATOM 870 O O . GLN A 1 115 ? -20.934 4.038 17.548 1.00 49.47 115 GLN A O 1
ATOM 875 N N . LEU A 1 116 ? -21.374 4.859 15.503 1.00 44.81 116 LEU A N 1
ATOM 876 C CA . LEU A 1 116 ? -22.549 5.627 15.892 1.00 44.81 116 LEU A CA 1
ATOM 877 C C . LEU A 1 116 ? -23.682 4.613 16.081 1.00 44.81 116 LEU A C 1
ATOM 879 O O . LEU A 1 116 ? -24.492 4.385 15.185 1.00 44.81 116 LEU A O 1
ATOM 883 N N . SER A 1 117 ? -23.698 3.937 17.228 1.00 48.47 117 SER A N 1
ATOM 884 C CA . SER A 1 117 ? -24.871 3.206 17.676 1.00 48.47 117 SER A CA 1
ATOM 885 C C . SER A 1 117 ? -25.997 4.228 17.763 1.00 48.47 117 SER A C 1
ATOM 887 O O . SER A 1 117 ? -25.994 5.085 18.647 1.00 48.47 117 SER A O 1
ATOM 889 N N . LEU A 1 118 ? -26.937 4.169 16.818 1.00 55.19 118 LEU A N 1
ATOM 890 C CA . LEU A 1 118 ? -28.240 4.799 16.983 1.00 55.19 118 LEU A CA 1
ATOM 891 C C . LEU A 1 118 ? -28.778 4.349 18.350 1.00 55.19 118 LEU A C 1
ATOM 893 O O . LEU A 1 118 ? -28.803 3.138 18.603 1.00 55.19 118 LEU A O 1
ATOM 897 N N . PRO A 1 119 ? -29.165 5.269 19.253 1.00 56.53 119 PRO A N 1
ATOM 898 C CA . PRO A 1 119 ? -29.855 4.855 20.464 1.00 56.53 119 PRO A CA 1
ATOM 899 C C . PRO A 1 119 ? -31.107 4.065 20.049 1.00 56.53 119 PRO A C 1
ATOM 901 O O . PRO A 1 119 ? -31.748 4.438 19.059 1.00 56.53 119 PRO A O 1
ATOM 904 N N . PRO A 1 120 ? -31.458 2.965 20.744 1.00 57.12 120 PRO A N 1
ATOM 905 C CA . PRO A 1 120 ? -32.705 2.269 20.460 1.00 57.12 120 PRO A CA 1
ATOM 906 C C . PRO A 1 120 ? -33.852 3.277 20.567 1.00 57.12 120 PRO A C 1
ATOM 908 O O . PRO A 1 120 ? -33.901 4.064 21.515 1.00 57.12 120 PRO A O 1
ATOM 911 N N . ALA A 1 121 ? -34.735 3.286 19.564 1.00 61.41 121 ALA A N 1
ATOM 912 C CA . ALA A 1 121 ? -35.911 4.143 19.574 1.00 61.41 121 ALA A CA 1
ATOM 913 C C . ALA A 1 121 ? -36.676 3.932 20.895 1.00 61.41 121 ALA A C 1
ATOM 915 O O . ALA A 1 121 ? -36.822 2.780 21.321 1.00 61.41 121 ALA A O 1
ATOM 916 N N . PRO A 1 122 ? -37.122 5.008 21.570 1.00 60.66 122 PRO A N 1
ATOM 917 C CA . PRO A 1 122 ? -37.854 4.865 22.818 1.00 60.66 122 PRO A CA 1
ATOM 918 C C . PRO A 1 122 ? -39.124 4.036 22.570 1.00 60.66 122 PRO A C 1
ATOM 920 O O . PRO A 1 122 ? -39.764 4.217 21.528 1.00 60.66 122 PRO A O 1
ATOM 923 N N . PRO A 1 123 ? -39.488 3.115 23.480 1.00 68.94 123 PRO A N 1
ATOM 924 C CA . PRO A 1 123 ? -40.755 2.408 23.367 1.00 68.94 123 PRO A CA 1
ATOM 925 C C . PRO A 1 123 ? -41.910 3.417 23.438 1.00 68.94 123 PRO A C 1
ATOM 927 O O . PRO A 1 123 ? -41.848 4.372 24.216 1.00 68.94 123 PRO A O 1
ATOM 930 N N . ALA A 1 124 ? -42.911 3.203 22.581 1.00 68.44 124 ALA A N 1
ATOM 931 C CA . ALA A 1 124 ? -44.157 3.967 22.541 1.00 68.44 124 ALA A CA 1
ATOM 932 C C . ALA A 1 124 ? -45.009 3.752 23.799 1.00 68.44 124 ALA A C 1
ATOM 934 O O . ALA A 1 124 ? -44.953 2.633 24.362 1.00 68.44 124 ALA A O 1
#

Sequence (124 aa):
EVDPSSSPAVTIGHERTFTDDIDDPEVLASHAERLAVRVTERLRRDGRGAGTVTVKLRYPDFQIQSRAASAEMATDDEAEIIRLAQVALGRALADRPPPVRLLGVSVTRLVPGAQLSLPPAPPA

pLDDT: mean 89.63, std 15.95, range [42.81, 98.75]

Radius of gyration: 17.41 Å; chains: 1; bounding box: 60×32×49 Å